Protein AF-A0A7X8H8Z2-F1 (afdb_monomer_lite)

Radius of gyration: 20.1 Å; chains: 1; bounding box: 45×37×43 Å

Foldseek 3Di:
DPDPDCVVVDPDPQKDWPDWDADPVVRDIDTDIDGNPPQQDADPPPRHGDPDDPDDDDDDDDD

Structure (mmCIF, N/CA/C/O backbone):
data_AF-A0A7X8H8Z2-F1
#
_entry.id   AF-A0A7X8H8Z2-F1
#
loop_
_atom_site.group_PDB
_atom_site.id
_atom_site.type_symbol
_atom_site.label_atom_id
_atom_site.label_alt_id
_atom_site.label_comp_id
_atom_site.label_asym_id
_atom_site.label_entity_id
_atom_site.label_seq_id
_atom_site.pdbx_PDB_ins_code
_atom_site.Cartn_x
_atom_site.Cartn_y
_atom_site.Cartn_z
_atom_site.occupancy
_atom_site.B_iso_or_equiv
_atom_site.auth_seq_id
_atom_site.auth_comp_id
_atom_site.auth_asym_id
_atom_site.auth_atom_id
_atom_site.pdbx_PDB_model_num
ATOM 1 N N . MET A 1 1 ? -26.101 -9.255 8.322 1.00 41.12 1 MET A N 1
ATOM 2 C CA . MET A 1 1 ? -25.312 -8.055 8.674 1.00 41.12 1 MET A CA 1
ATOM 3 C C . MET A 1 1 ? -24.969 -7.347 7.379 1.00 41.12 1 MET A C 1
ATOM 5 O O . MET A 1 1 ? -24.377 -7.978 6.514 1.00 41.12 1 MET A O 1
ATOM 9 N N . SER A 1 2 ? -25.419 -6.109 7.190 1.00 48.84 2 SER A N 1
ATOM 10 C CA . SER A 1 2 ? -25.108 -5.330 5.989 1.00 48.84 2 SER A CA 1
ATOM 11 C C . SER A 1 2 ? -23.615 -5.019 5.972 1.00 48.84 2 SER A C 1
ATOM 13 O O . SER A 1 2 ? -23.114 -4.278 6.816 1.00 48.84 2 SER A O 1
ATOM 15 N N . GLN A 1 3 ? -22.896 -5.641 5.047 1.00 62.38 3 GLN A N 1
ATOM 16 C CA . GLN A 1 3 ? -21.470 -5.435 4.862 1.00 62.38 3 GLN A CA 1
ATOM 17 C C . GLN A 1 3 ? -21.294 -4.067 4.198 1.00 62.38 3 GLN A C 1
ATOM 19 O O . GLN A 1 3 ? -21.592 -3.907 3.016 1.00 62.38 3 GLN A O 1
ATOM 24 N N . ILE A 1 4 ? -20.908 -3.058 4.980 1.00 69.06 4 ILE A N 1
ATOM 25 C CA . ILE A 1 4 ? -20.622 -1.719 4.456 1.00 69.06 4 ILE A CA 1
ATOM 26 C C . ILE A 1 4 ? -19.539 -1.878 3.385 1.00 69.06 4 ILE A C 1
ATOM 28 O O . ILE A 1 4 ? -18.445 -2.367 3.673 1.00 69.06 4 ILE A O 1
ATOM 32 N N . GLN A 1 5 ? -19.856 -1.512 2.142 1.00 67.81 5 GLN A N 1
ATOM 33 C CA . GLN A 1 5 ? -18.869 -1.505 1.070 1.00 67.81 5 GLN A CA 1
ATOM 34 C C . GLN A 1 5 ? -17.959 -0.298 1.273 1.00 67.81 5 GLN A C 1
ATOM 36 O O . GLN A 1 5 ? -18.409 0.842 1.214 1.00 67.81 5 GLN A O 1
ATOM 41 N N . LEU A 1 6 ? -16.684 -0.566 1.548 1.00 72.12 6 LEU A N 1
ATOM 42 C CA . LEU A 1 6 ? -15.685 0.463 1.840 1.00 72.12 6 LEU A CA 1
ATOM 43 C C . LEU A 1 6 ? -15.034 1.032 0.577 1.00 72.12 6 LEU A C 1
ATOM 45 O O . LEU A 1 6 ? -14.512 2.139 0.611 1.00 72.12 6 LEU A O 1
ATOM 49 N N . ASN A 1 7 ? -15.101 0.297 -0.535 1.00 68.38 7 ASN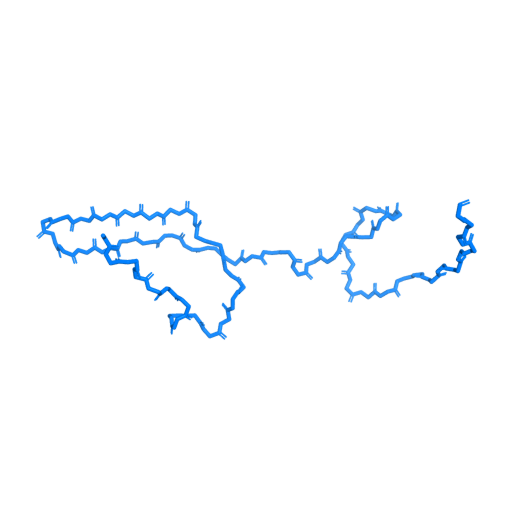 A N 1
ATOM 50 C CA . ASN A 1 7 ? -14.509 0.684 -1.817 1.00 68.38 7 ASN A CA 1
ATOM 51 C C . ASN A 1 7 ? -14.887 2.109 -2.274 1.00 68.38 7 ASN A C 1
ATOM 53 O O . ASN A 1 7 ? -13.994 2.803 -2.741 1.00 68.38 7 ASN A O 1
ATOM 57 N N . PRO A 1 8 ? -16.136 2.597 -2.113 1.00 75.00 8 PRO A N 1
ATOM 58 C CA . PRO A 1 8 ? -16.507 3.949 -2.538 1.00 75.00 8 PRO A CA 1
ATOM 59 C C . PRO A 1 8 ? -15.866 5.079 -1.719 1.00 75.00 8 PRO A C 1
ATOM 61 O O . PRO A 1 8 ? -15.903 6.223 -2.153 1.00 75.00 8 PRO A O 1
ATOM 64 N N . PHE A 1 9 ? -15.319 4.792 -0.533 1.00 73.56 9 PHE A N 1
ATOM 65 C CA . PHE A 1 9 ? -14.688 5.803 0.326 1.00 73.56 9 PHE A CA 1
ATOM 66 C C . PHE A 1 9 ? -13.220 6.061 -0.024 1.00 73.56 9 PHE A C 1
ATOM 68 O O . PHE A 1 9 ? -12.615 6.973 0.535 1.00 73.56 9 PHE A O 1
ATOM 75 N N . PHE A 1 10 ? -12.638 5.262 -0.920 1.00 72.06 10 PHE A N 1
ATOM 76 C CA . PHE A 1 10 ? -11.253 5.409 -1.336 1.00 72.06 10 PHE A CA 1
ATOM 77 C C . PHE A 1 10 ? -11.186 5.496 -2.855 1.00 72.06 10 PHE A C 1
ATOM 79 O O . PHE A 1 10 ? -11.540 4.548 -3.550 1.00 72.06 10 PHE A O 1
ATOM 86 N N . ASP A 1 11 ? -10.625 6.590 -3.367 1.00 67.31 11 ASP A N 1
ATOM 87 C CA . ASP A 1 11 ? -10.346 6.749 -4.802 1.00 67.31 11 ASP A CA 1
ATOM 88 C C . ASP A 1 11 ? -9.325 5.713 -5.318 1.00 67.31 11 ASP A C 1
ATOM 90 O O . ASP A 1 11 ? -9.130 5.542 -6.522 1.00 67.31 11 ASP A O 1
ATOM 94 N N . PHE A 1 12 ? -8.656 5.001 -4.404 1.00 67.38 12 PHE A N 1
ATOM 95 C CA . PHE A 1 12 ? -7.644 3.997 -4.689 1.00 67.38 12 PHE A CA 1
ATOM 96 C C . PHE A 1 12 ? -7.774 2.776 -3.766 1.00 67.38 12 PHE A C 1
ATOM 98 O O . PHE A 1 12 ? -7.779 2.894 -2.543 1.00 67.38 12 PHE A O 1
ATOM 105 N N . CYS A 1 13 ? -7.737 1.566 -4.339 1.00 64.94 13 CYS A N 1
ATOM 106 C CA . CYS A 1 13 ? -7.700 0.286 -3.604 1.00 64.94 13 CYS A CA 1
ATOM 107 C C . CYS A 1 13 ? -6.343 0.004 -2.919 1.00 64.94 13 CYS A C 1
ATOM 109 O O . CYS A 1 13 ? -5.944 -1.147 -2.756 1.00 64.94 13 CYS A O 1
ATOM 111 N N . ARG A 1 14 ? -5.600 1.056 -2.567 1.00 75.06 14 ARG A N 1
ATOM 112 C CA . ARG A 1 14 ? -4.201 1.021 -2.125 1.00 75.06 14 ARG A CA 1
ATOM 113 C C . ARG A 1 14 ? -4.050 1.174 -0.615 1.00 75.06 14 ARG A C 1
ATOM 115 O O . ARG A 1 14 ? -3.143 1.844 -0.125 1.00 75.06 14 ARG A O 1
ATOM 122 N N . VAL A 1 15 ? -5.001 0.620 0.124 1.00 78.06 15 VAL A N 1
ATOM 123 C CA . VAL A 1 15 ? -5.106 0.807 1.566 1.00 78.06 15 VAL A CA 1
ATOM 124 C C . VAL A 1 15 ? -5.409 -0.505 2.269 1.00 78.06 15 VAL A C 1
ATOM 126 O O . VAL A 1 15 ? -6.145 -1.352 1.766 1.00 78.06 15 VAL A O 1
ATOM 129 N N . LYS A 1 16 ? -4.862 -0.656 3.472 1.00 80.38 16 LYS A N 1
ATOM 130 C CA . LYS A 1 16 ? -5.106 -1.788 4.356 1.00 80.38 16 LYS A CA 1
ATOM 131 C C . LYS A 1 16 ? -5.870 -1.323 5.589 1.00 80.38 16 LYS A C 1
ATOM 133 O O . LYS A 1 16 ? -5.422 -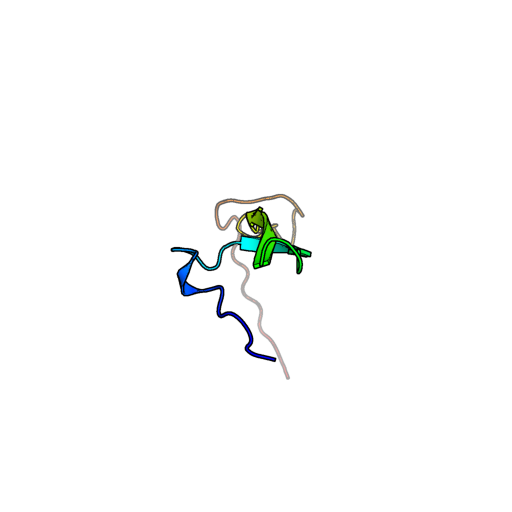0.436 6.317 1.00 80.38 16 LYS A O 1
ATOM 138 N N . VAL A 1 17 ? -7.014 -1.954 5.847 1.00 82.56 17 VAL A N 1
ATOM 139 C CA . VAL A 1 17 ? -7.757 -1.768 7.099 1.00 82.56 17 VAL A CA 1
ATOM 140 C C . VAL A 1 17 ? -7.005 -2.492 8.210 1.00 82.56 17 VAL A C 1
ATOM 142 O O . VAL A 1 17 ? -6.854 -3.712 8.175 1.00 82.56 17 VAL A O 1
ATOM 145 N N . MET A 1 18 ? -6.521 -1.740 9.193 1.00 83.75 18 MET A N 1
ATOM 146 C CA . MET A 1 18 ? -5.784 -2.288 10.331 1.00 83.75 18 MET A CA 1
ATOM 147 C C . MET A 1 18 ? -6.708 -2.626 11.493 1.00 83.75 18 MET A C 1
ATOM 149 O O . MET A 1 18 ? -6.497 -3.625 12.178 1.00 83.75 18 MET A O 1
ATOM 153 N N . LYS A 1 19 ? -7.720 -1.786 11.731 1.00 83.81 19 LYS A N 1
ATOM 154 C CA . LYS A 1 19 ? -8.697 -1.955 12.810 1.00 83.81 19 LYS A CA 1
ATOM 155 C C . LYS A 1 19 ? -10.049 -1.392 12.397 1.00 83.81 19 LYS A C 1
ATOM 157 O O . LYS A 1 19 ? -10.115 -0.391 11.684 1.00 83.81 19 LYS A O 1
ATOM 162 N N . GLN A 1 20 ? -11.104 -2.018 12.903 1.00 83.69 20 GLN A N 1
ATOM 163 C CA . GLN A 1 20 ? -12.480 -1.554 12.798 1.00 83.69 20 GLN A CA 1
ATOM 164 C C . GLN A 1 20 ? -13.148 -1.726 14.163 1.00 83.69 20 GLN A C 1
ATOM 166 O O . GLN A 1 20 ? -13.026 -2.781 14.783 1.00 83.69 20 GLN A O 1
ATOM 171 N N . SER A 1 21 ? -13.850 -0.698 14.624 1.00 85.25 21 SER A N 1
ATOM 172 C CA . SER A 1 21 ? -14.656 -0.737 15.843 1.00 85.25 21 SER A CA 1
ATOM 173 C C . SER A 1 21 ? -16.006 -0.078 15.599 1.00 85.25 21 SER A C 1
ATOM 175 O O . SER A 1 21 ? -16.088 0.917 14.880 1.00 85.25 21 SER A O 1
ATOM 177 N N . TYR A 1 22 ? -17.049 -0.612 16.224 1.00 83.38 22 TYR A N 1
ATOM 178 C CA . TYR A 1 22 ? -18.391 -0.044 16.188 1.00 83.38 22 TYR A CA 1
ATOM 179 C C . TYR A 1 22 ? -18.777 0.442 17.585 1.00 83.38 22 TYR A C 1
ATOM 181 O O . TYR A 1 22 ? -18.717 -0.324 18.545 1.00 83.38 22 TYR A O 1
ATOM 189 N N . ASP A 1 23 ? -19.142 1.715 17.686 1.00 86.50 23 ASP A N 1
ATOM 190 C CA . ASP A 1 23 ? -19.719 2.331 18.875 1.00 86.50 23 ASP A CA 1
ATOM 191 C C . ASP A 1 23 ? -21.245 2.348 18.701 1.00 86.50 23 ASP A C 1
ATOM 193 O O . ASP A 1 23 ? -21.788 3.108 17.893 1.00 86.50 23 ASP A O 1
ATOM 197 N N . GLN A 1 24 ? -21.930 1.465 19.432 1.00 85.44 24 GLN A N 1
ATOM 198 C CA . GLN A 1 24 ? -23.380 1.289 19.340 1.00 85.44 24 GLN A CA 1
ATOM 199 C C . GLN A 1 24 ? -24.157 2.461 19.953 1.00 85.44 24 GLN A C 1
ATOM 201 O O . GLN A 1 24 ? -25.246 2.779 19.476 1.00 85.44 24 GLN A O 1
ATOM 206 N N . GLU A 1 25 ? -23.611 3.130 20.971 1.00 88.00 25 GLU A N 1
ATOM 207 C CA . GLU A 1 25 ? -24.262 4.284 21.602 1.00 88.00 25 GLU A CA 1
ATOM 208 C C . GLU A 1 25 ? -24.240 5.494 20.674 1.00 88.00 25 GLU A C 1
ATOM 210 O O . GLU A 1 25 ? -25.238 6.199 20.534 1.00 88.00 25 GLU A O 1
ATOM 215 N N . LYS A 1 26 ? -23.116 5.706 19.984 1.00 88.44 26 LYS A N 1
ATOM 216 C CA . LYS A 1 26 ? -22.955 6.828 19.053 1.00 88.44 26 LYS A CA 1
ATOM 217 C C . LYS A 1 26 ? -23.344 6.500 17.615 1.00 88.44 26 LYS A C 1
ATOM 219 O O . LYS A 1 26 ? -23.285 7.385 16.768 1.00 88.44 26 LYS A O 1
ATOM 224 N N . GLN A 1 27 ? -23.711 5.246 17.331 1.00 85.62 27 GLN A N 1
ATOM 225 C CA . GLN A 1 27 ? -23.963 4.740 15.976 1.00 85.62 27 GLN A CA 1
ATOM 226 C C . GLN A 1 27 ? -22.809 5.062 15.008 1.00 85.62 27 GLN A C 1
ATOM 228 O O . GLN A 1 27 ? -23.020 5.383 13.839 1.00 85.62 27 GLN A O 1
ATOM 233 N N . LEU A 1 28 ? -21.571 4.985 15.505 1.00 84.31 28 LEU A N 1
ATOM 234 C CA . LEU A 1 28 ? -20.365 5.366 14.773 1.00 84.31 28 LEU A CA 1
ATOM 235 C C . LEU A 1 28 ? -19.493 4.148 14.493 1.00 84.31 28 LEU A C 1
ATOM 237 O O . LEU A 1 28 ? -19.268 3.300 15.355 1.00 84.31 28 LEU A O 1
ATOM 241 N N . VAL A 1 29 ? -18.958 4.087 13.278 1.00 81.38 29 VAL A N 1
ATOM 242 C CA . VAL A 1 29 ? -17.928 3.118 12.903 1.00 81.38 29 VAL A CA 1
ATOM 243 C C . VAL A 1 29 ? -16.606 3.864 12.802 1.00 81.38 29 VAL A C 1
ATOM 245 O O . VAL A 1 29 ? -16.469 4.782 11.998 1.00 81.38 29 VAL A O 1
ATOM 248 N N . THR A 1 30 ? -15.628 3.447 13.599 1.00 84.62 30 THR A N 1
ATOM 249 C CA . THR A 1 30 ? -14.267 3.986 13.553 1.00 84.62 30 THR A CA 1
ATOM 250 C C . THR A 1 30 ? -13.357 2.973 12.887 1.00 84.62 30 THR A C 1
ATOM 252 O O . THR A 1 30 ? -13.391 1.779 13.199 1.00 84.62 30 THR A O 1
ATOM 255 N N . MET A 1 31 ? -12.526 3.448 11.964 1.00 84.06 31 MET A N 1
ATOM 256 C CA . MET A 1 31 ? -11.592 2.610 11.224 1.00 84.06 31 MET A CA 1
ATOM 257 C C . MET A 1 31 ? -10.203 3.230 11.219 1.00 84.06 31 MET A C 1
ATOM 259 O O . MET A 1 31 ? -10.049 4.438 11.062 1.00 84.06 31 MET A O 1
ATOM 263 N N . THR A 1 32 ? -9.187 2.385 11.371 1.00 85.62 32 THR A 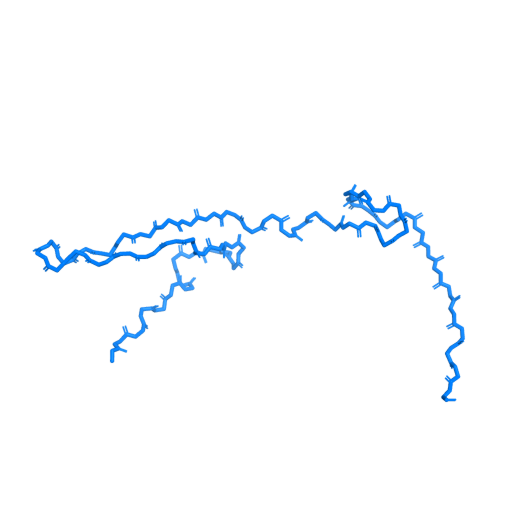N 1
ATOM 264 C CA . THR A 1 32 ? -7.785 2.770 11.195 1.00 85.62 32 THR A CA 1
ATOM 265 C C . THR A 1 32 ? -7.288 2.152 9.902 1.00 85.62 32 THR A C 1
ATOM 267 O O . THR A 1 32 ? -7.283 0.926 9.758 1.00 85.62 32 THR A O 1
ATOM 270 N N . ILE A 1 33 ? -6.888 3.000 8.962 1.00 84.06 33 ILE A N 1
ATO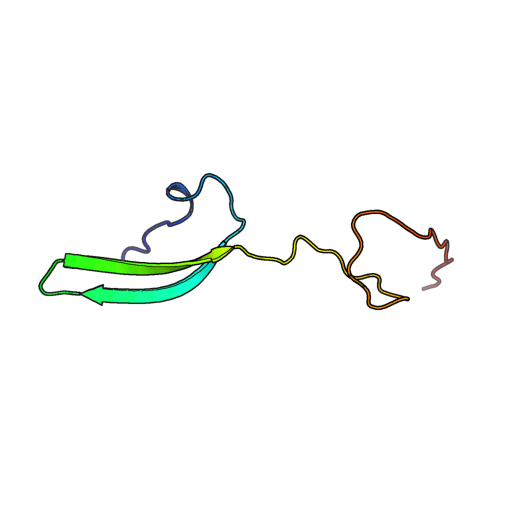M 271 C CA . ILE A 1 33 ? -6.473 2.614 7.616 1.00 84.06 33 ILE A CA 1
ATOM 272 C C . ILE A 1 33 ? -5.038 3.086 7.396 1.00 84.06 33 ILE A C 1
ATOM 274 O O . ILE A 1 33 ? -4.696 4.206 7.767 1.00 84.06 33 ILE A O 1
ATOM 278 N N . HIS A 1 34 ? -4.210 2.235 6.795 1.00 83.06 34 HIS A N 1
ATOM 279 C CA . HIS A 1 34 ? -2.847 2.574 6.387 1.00 83.06 34 HIS A CA 1
ATOM 280 C C . HIS A 1 34 ? -2.680 2.415 4.872 1.00 83.06 34 HIS A C 1
ATOM 282 O O . HIS A 1 34 ? -3.346 1.556 4.287 1.00 83.06 34 HIS A O 1
ATOM 288 N N . PRO A 1 35 ? -1.791 3.193 4.232 1.00 76.94 35 PRO A N 1
ATOM 289 C CA . PRO A 1 35 ? -1.364 2.922 2.864 1.00 76.94 35 PRO A CA 1
ATOM 290 C C . PRO A 1 35 ? -0.805 1.499 2.750 1.00 76.94 35 PRO A C 1
ATOM 292 O O . PRO A 1 35 ? -0.077 1.038 3.630 1.00 76.94 35 PRO A O 1
ATOM 295 N N . ASP A 1 36 ? -1.153 0.790 1.680 1.00 75.25 36 ASP A N 1
ATOM 296 C CA . ASP A 1 36 ? -0.563 -0.514 1.386 1.00 75.25 36 ASP A CA 1
ATOM 297 C C . ASP A 1 36 ? 0.792 -0.316 0.692 1.00 75.25 36 ASP A C 1
ATOM 299 O O . ASP A 1 36 ? 0.858 -0.160 -0.516 1.00 75.25 36 ASP A O 1
ATOM 303 N N . GLU A 1 37 ? 1.898 -0.304 1.435 1.00 70.44 37 GLU A N 1
ATOM 304 C CA . GLU A 1 37 ? 3.250 -0.006 0.915 1.00 70.44 37 GLU A CA 1
ATOM 305 C C . GLU A 1 37 ? 3.847 -1.086 -0.019 1.00 70.44 37 GLU A C 1
ATOM 307 O O . GLU A 1 37 ? 5.035 -1.073 -0.333 1.00 70.44 37 GLU A O 1
ATOM 312 N N . ARG A 1 38 ? 3.039 -2.027 -0.520 1.00 67.44 38 ARG A N 1
ATOM 313 C CA . ARG A 1 38 ? 3.459 -3.071 -1.474 1.00 67.44 38 ARG A CA 1
ATOM 314 C C . ARG A 1 38 ? 3.827 -2.548 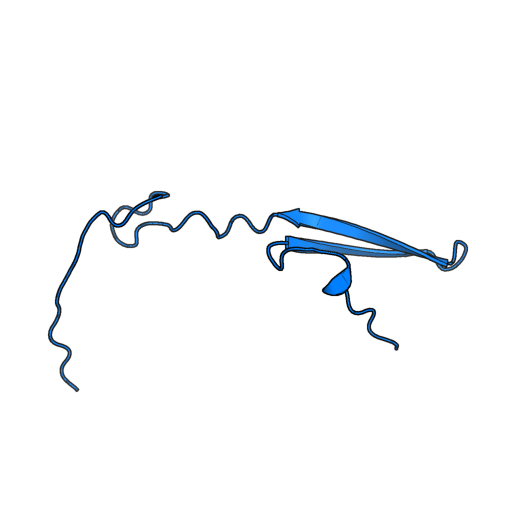-2.872 1.00 67.44 38 ARG A C 1
ATOM 316 O O . ARG A 1 38 ? 4.115 -3.356 -3.750 1.00 67.44 38 ARG A O 1
ATOM 323 N N . TYR A 1 39 ? 3.820 -1.231 -3.096 1.00 65.88 39 TYR A N 1
ATOM 324 C CA . TYR A 1 39 ? 4.259 -0.608 -4.355 1.00 65.88 39 TYR A CA 1
ATOM 325 C C . TYR A 1 39 ? 5.771 -0.545 -4.520 1.00 65.88 39 TYR A C 1
ATOM 327 O O . TYR A 1 39 ? 6.212 -0.185 -5.605 1.00 65.88 39 TYR A O 1
ATOM 335 N N . ASP A 1 40 ? 6.539 -0.886 -3.486 1.00 73.56 40 ASP A N 1
ATOM 336 C CA . ASP A 1 40 ? 7.988 -1.013 -3.582 1.00 73.56 40 ASP A CA 1
ATOM 337 C C . ASP A 1 40 ? 8.327 -2.460 -3.966 1.00 73.56 40 ASP A C 1
ATOM 339 O O . ASP A 1 40 ? 8.425 -3.319 -3.076 1.00 73.56 40 ASP A O 1
ATOM 343 N N . PRO A 1 41 ? 8.472 -2.795 -5.264 1.00 75.75 41 PRO A N 1
ATOM 344 C CA . PRO A 1 41 ? 8.903 -4.126 -5.633 1.00 75.75 41 PRO A CA 1
ATOM 345 C C . PRO A 1 41 ? 10.278 -4.390 -5.020 1.00 75.75 41 PRO A C 1
ATOM 347 O O . PRO A 1 41 ? 11.165 -3.537 -5.006 1.00 75.75 41 PRO A O 1
ATOM 350 N N . VAL A 1 42 ? 10.449 -5.599 -4.496 1.00 83.69 42 VAL A N 1
ATOM 351 C CA . VAL A 1 42 ? 11.741 -6.073 -4.007 1.00 83.69 42 VAL A CA 1
ATOM 352 C C . VAL A 1 42 ? 12.351 -6.950 -5.084 1.00 83.69 42 VAL A C 1
ATOM 354 O O . VAL A 1 42 ? 11.711 -7.872 -5.594 1.00 83.69 42 VAL A O 1
ATOM 357 N N . CYS A 1 43 ? 13.600 -6.669 -5.432 1.00 82.38 43 CYS A N 1
ATOM 358 C CA . CYS A 1 43 ? 14.352 -7.495 -6.357 1.00 82.38 43 CYS A CA 1
ATOM 359 C C . CYS A 1 43 ? 14.481 -8.930 -5.817 1.00 82.38 43 CYS A C 1
ATOM 361 O O . CYS A 1 43 ? 14.991 -9.137 -4.717 1.00 82.38 43 CYS A O 1
ATOM 363 N N . HIS A 1 44 ? 14.098 -9.929 -6.617 1.00 80.56 44 HIS A N 1
ATOM 364 C CA . HIS A 1 44 ? 14.232 -11.339 -6.238 1.00 80.56 44 HIS A CA 1
ATOM 365 C C . HIS A 1 44 ? 15.694 -11.764 -5.992 1.00 80.56 44 HIS A C 1
ATOM 367 O O . HIS A 1 44 ? 15.949 -12.609 -5.139 1.00 80.56 44 HIS A O 1
ATOM 373 N N . HIS A 1 45 ? 16.651 -11.170 -6.713 1.00 83.19 45 HIS A N 1
ATOM 374 C CA . HIS A 1 45 ? 18.076 -11.488 -6.598 1.00 83.19 45 HIS A CA 1
ATOM 375 C C . HIS A 1 45 ? 18.772 -10.709 -5.468 1.00 83.19 45 HIS A C 1
ATOM 377 O O . HIS A 1 45 ? 19.358 -11.303 -4.569 1.00 83.19 45 HIS A O 1
ATOM 383 N N . CYS A 1 46 ? 18.680 -9.377 -5.492 1.00 85.88 46 CYS A N 1
ATOM 384 C CA . CYS A 1 46 ? 19.379 -8.472 -4.577 1.00 85.88 46 CYS A CA 1
ATOM 385 C C . CYS A 1 46 ? 18.653 -8.263 -3.240 1.00 85.88 46 CYS A C 1
ATOM 387 O O . CYS A 1 46 ? 19.250 -7.727 -2.313 1.00 85.88 46 CYS A O 1
ATOM 389 N N . GLN A 1 47 ? 17.369 -8.630 -3.143 1.00 87.31 47 GLN A N 1
ATOM 390 C CA . GLN A 1 47 ? 16.511 -8.427 -1.963 1.00 87.31 47 GLN A CA 1
ATOM 391 C C . GLN A 1 47 ? 16.383 -6.960 -1.511 1.00 87.31 47 GLN A C 1
ATOM 393 O O . GLN A 1 47 ? 16.037 -6.673 -0.367 1.00 87.31 47 GLN A O 1
ATOM 398 N N . GLN A 1 48 ? 16.632 -6.018 -2.420 1.00 85.94 48 GLN A N 1
ATOM 399 C CA . GLN A 1 48 ? 16.498 -4.583 -2.179 1.00 85.94 48 GLN A CA 1
ATOM 400 C C . GLN A 1 48 ? 15.229 -4.035 -2.834 1.00 85.94 48 GLN A C 1
ATOM 402 O O . GLN A 1 48 ? 14.778 -4.567 -3.852 1.00 85.94 48 GLN A O 1
ATOM 407 N N . LYS A 1 49 ? 14.667 -2.967 -2.253 1.00 86.19 49 LYS A N 1
ATOM 408 C CA . LYS A 1 49 ? 13.583 -2.192 -2.873 1.00 86.19 49 LYS A CA 1
ATOM 409 C C . LYS A 1 49 ? 14.096 -1.572 -4.172 1.00 86.19 49 LYS A C 1
ATOM 411 O O . LYS A 1 49 ? 15.164 -0.964 -4.175 1.00 86.19 49 LYS A O 1
ATOM 416 N N . VAL A 1 50 ? 13.346 -1.724 -5.256 1.00 83.62 50 VAL A N 1
ATOM 417 C CA . VAL A 1 50 ? 13.689 -1.188 -6.577 1.00 83.62 50 VAL A CA 1
ATOM 418 C C . VAL A 1 50 ? 12.524 -0.383 -7.139 1.00 83.62 50 VAL A C 1
ATOM 420 O O . VAL A 1 50 ? 11.371 -0.643 -6.821 1.00 83.62 50 VAL A O 1
ATOM 423 N N . THR A 1 51 ? 12.821 0.604 -7.977 1.00 82.75 51 THR A N 1
ATOM 424 C CA . THR A 1 51 ? 11.811 1.399 -8.698 1.00 82.75 51 THR A CA 1
ATOM 425 C C . THR A 1 51 ? 11.757 1.057 -10.186 1.00 82.75 51 THR A C 1
ATOM 427 O O . THR A 1 51 ? 10.841 1.484 -10.880 1.00 82.75 51 THR A O 1
ATOM 430 N N . GLU A 1 52 ? 12.723 0.275 -10.677 1.00 79.62 52 GLU A N 1
ATOM 431 C CA . GLU A 1 52 ? 12.905 -0.059 -12.090 1.00 79.62 52 GLU A CA 1
ATOM 432 C C . GLU A 1 52 ? 13.386 -1.508 -12.266 1.00 79.62 52 GLU A C 1
ATOM 434 O O . GLU A 1 52 ? 13.873 -2.150 -11.330 1.00 79.62 52 GLU A O 1
ATOM 439 N N . ILE A 1 53 ? 13.250 -2.031 -13.488 1.00 80.75 53 ILE A N 1
ATOM 440 C CA . ILE A 1 53 ? 13.766 -3.353 -13.857 1.00 80.75 53 ILE A CA 1
ATOM 441 C C . ILE A 1 53 ? 15.284 -3.252 -14.017 1.00 80.75 53 ILE A C 1
ATOM 443 O O . ILE A 1 53 ? 15.768 -2.560 -14.907 1.00 80.75 53 ILE A O 1
ATOM 447 N N . HIS A 1 54 ? 16.034 -3.972 -13.182 1.00 80.94 54 HIS A N 1
ATOM 448 C CA . HIS A 1 54 ? 17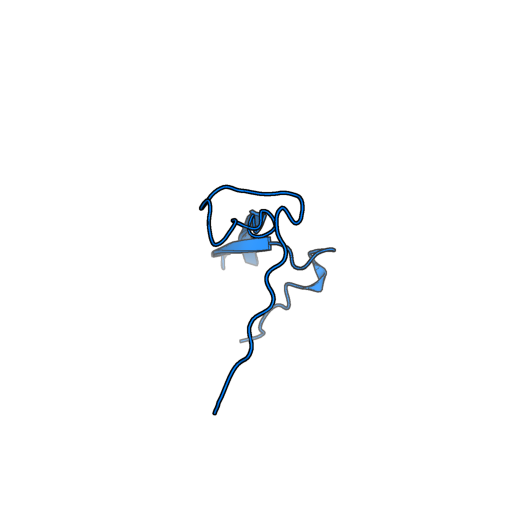.501 -3.927 -13.201 1.00 80.94 54 HIS A CA 1
ATOM 449 C C . HIS A 1 54 ? 18.155 -5.110 -13.945 1.00 80.94 54 HIS A C 1
ATOM 451 O O . HIS A 1 54 ? 19.348 -5.052 -14.238 1.00 80.94 54 HIS A O 1
ATOM 457 N N . SER A 1 55 ? 17.414 -6.180 -14.264 1.00 80.56 55 SER A N 1
ATOM 458 C CA . SER A 1 55 ? 17.902 -7.269 -15.120 1.00 80.56 55 SER A CA 1
ATOM 459 C C . SER A 1 55 ? 16.770 -8.028 -15.816 1.00 80.56 55 SER A C 1
ATOM 461 O O . SER A 1 55 ? 15.659 -8.145 -15.300 1.00 80.56 55 SER A O 1
ATOM 463 N N . TYR A 1 56 ? 17.080 -8.574 -16.993 1.00 85.12 56 TYR A N 1
ATOM 464 C CA . TYR A 1 56 ? 16.223 -9.491 -17.740 1.00 85.12 56 TYR A CA 1
ATOM 465 C C . TYR A 1 56 ? 16.904 -10.858 -17.809 1.00 85.12 56 TYR A C 1
ATOM 467 O O . TYR A 1 56 ? 18.114 -10.940 -18.020 1.00 85.12 56 TYR A O 1
ATOM 475 N N . HIS A 1 57 ? 16.130 -11.928 -17.633 1.00 81.81 57 HIS A N 1
ATOM 476 C CA . HIS A 1 57 ? 16.628 -13.297 -17.708 1.00 81.81 57 HIS A CA 1
ATOM 477 C C . HIS A 1 57 ? 15.700 -14.139 -18.575 1.00 81.81 57 HIS A C 1
ATOM 479 O O . HIS A 1 57 ? 14.505 -14.240 -18.299 1.00 81.81 57 HIS A O 1
ATOM 485 N N . GLU A 1 58 ? 16.263 -14.777 -19.593 1.00 89.06 58 GLU A N 1
ATOM 486 C CA . GLU A 1 58 ? 15.571 -15.801 -20.364 1.00 89.06 58 GLU A CA 1
ATOM 487 C C . GLU A 1 58 ? 15.880 -17.174 -19.768 1.00 89.06 58 GLU A C 1
ATOM 489 O O . GLU A 1 58 ? 17.020 -17.471 -19.402 1.00 89.06 58 GLU A O 1
ATOM 494 N N . ARG A 1 59 ? 14.858 -18.024 -19.658 1.00 86.25 59 ARG A N 1
ATOM 495 C CA . ARG A 1 59 ? 15.038 -19.428 -19.289 1.00 86.25 59 ARG A CA 1
ATOM 496 C C . ARG A 1 59 ? 14.140 -20.312 -20.135 1.00 86.25 59 ARG A C 1
ATOM 498 O O . ARG A 1 59 ? 12.953 -20.032 -20.290 1.00 86.25 59 ARG A O 1
ATOM 505 N N . THR A 1 60 ? 14.696 -21.412 -20.618 1.00 84.75 60 THR A N 1
ATOM 506 C CA . THR A 1 60 ? 13.923 -22.464 -21.274 1.00 84.75 60 THR A CA 1
ATOM 507 C C . THR A 1 60 ? 13.353 -23.374 -20.195 1.00 84.75 60 THR A C 1
ATOM 509 O O . THR A 1 60 ? 14.104 -24.034 -19.479 1.00 84.75 60 THR A O 1
ATOM 512 N N . VAL A 1 61 ? 12.030 -23.389 -20.047 1.00 86.50 61 VAL A N 1
ATOM 513 C CA . VAL A 1 61 ? 11.339 -24.311 -19.137 1.00 86.50 61 VAL A CA 1
ATOM 514 C C . VAL A 1 61 ? 11.001 -25.576 -19.925 1.00 86.50 61 VAL A C 1
ATOM 516 O O . VAL A 1 61 ? 10.424 -25.477 -21.005 1.00 86.50 61 VAL A O 1
ATOM 519 N N . ARG A 1 62 ? 11.402 -26.744 -19.415 1.00 83.50 62 ARG A N 1
ATOM 520 C CA . ARG A 1 62 ? 10.967 -28.058 -19.915 1.00 83.50 62 ARG A CA 1
ATOM 521 C C . ARG A 1 62 ? 9.936 -28.639 -18.950 1.00 83.50 62 ARG A C 1
ATOM 523 O O . ARG A 1 62 ? 9.981 -28.308 -17.764 1.00 83.50 62 ARG A O 1
ATOM 530 N N . ASP A 1 63 ? 9.012 -29.410 -19.500 1.00 80.62 63 ASP A N 1
ATOM 531 C CA . ASP A 1 63 ? 7.924 -30.101 -18.808 1.00 80.62 63 ASP A CA 1
ATOM 532 C C . ASP A 1 63 ? 8.406 -31.268 -17.934 1.00 80.62 63 ASP A C 1
ATOM 534 O O . ASP A 1 63 ? 9.452 -31.881 -18.255 1.00 80.62 63 ASP A O 1
#

Sequence (63 aa):
MSQIQLNPFFDFCRVKVMKQSYDQEKQLVTMTIHPDERYDPVCHHCQQKVTEIHSYHERTVRD

Secondary structure (DSSP, 8-state):
------GGG-SSS-EEEEEEEEETTTTEEEEEEEE--TTSPBPTTT-SB-SS-----------

pLDDT: mean 78.62, std 9.14, range [41.12, 89.06]